Protein AF-A0A386UIC6-F1 (afdb_monomer)

Sequence (92 aa):
MKRPRENCHWCGRRLEAPSARSSLAKTQDHVIPKSSGGTSVVPCCRACNHIKADLLPADWDRWRAQHHEWWRIYPRHTAKTYFRPVQPGAAS

Foldseek 3Di:
DPDQPQAAPQLRDGADDCPDQFQRRWDWAFQADVVRVTDDIDIHGNQLRLQCPRPHNVRSVVVCVVCVPSVVVRDGDDDPPRPPPPDVDPDD

Organism: NCBI:txid147645

Structure (mmCIF, N/CA/C/O backbone):
data_AF-A0A386UIC6-F1
#
_entry.id   AF-A0A386UIC6-F1
#
loop_
_atom_site.group_PDB
_atom_site.id
_atom_site.type_symbol
_atom_site.label_atom_id
_atom_site.label_alt_id
_atom_site.label_comp_id
_atom_site.label_asym_id
_atom_site.label_entity_id
_atom_site.label_seq_id
_atom_site.pdbx_PDB_ins_code
_atom_site.Cartn_x
_atom_site.Cartn_y
_atom_site.Cartn_z
_atom_site.occupancy
_atom_site.B_iso_or_equiv
_atom_site.auth_seq_id
_atom_site.auth_comp_id
_atom_site.auth_asym_id
_atom_site.auth_atom_id
_atom_site.pdbx_PDB_model_num
ATOM 1 N N . MET A 1 1 ? 6.260 -23.122 7.734 1.00 44.81 1 MET A N 1
ATOM 2 C CA . MET A 1 1 ? 6.815 -21.903 7.099 1.00 44.81 1 MET A CA 1
ATOM 3 C C . MET A 1 1 ? 5.735 -21.258 6.216 1.00 44.81 1 MET A C 1
ATOM 5 O O . MET A 1 1 ? 5.363 -21.861 5.216 1.00 44.81 1 MET A O 1
ATOM 9 N N . LYS A 1 2 ? 5.150 -20.100 6.572 1.00 45.41 2 LYS A N 1
ATOM 10 C CA . LYS A 1 2 ? 4.198 -19.398 5.676 1.00 45.41 2 LYS A CA 1
ATOM 11 C C . LYS A 1 2 ? 4.999 -18.763 4.536 1.00 45.41 2 LYS A C 1
ATOM 13 O O . LYS A 1 2 ? 5.865 -17.935 4.806 1.00 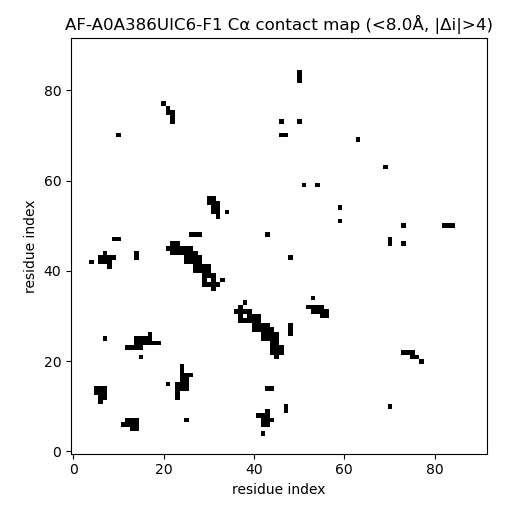45.41 2 LYS A O 1
ATOM 18 N N . ARG A 1 3 ? 4.736 -19.154 3.282 1.00 54.41 3 ARG A N 1
ATOM 19 C CA . ARG A 1 3 ? 5.350 -18.506 2.112 1.00 54.41 3 ARG A CA 1
ATOM 20 C C . ARG A 1 3 ? 5.051 -17.000 2.167 1.00 54.41 3 ARG A C 1
ATOM 22 O O . ARG A 1 3 ? 3.896 -16.634 2.411 1.00 54.41 3 ARG A O 1
ATOM 29 N N . PRO A 1 4 ? 6.050 -16.121 1.988 1.00 59.12 4 PRO A N 1
ATOM 30 C CA . PRO A 1 4 ? 5.799 -14.690 1.945 1.00 59.12 4 PRO A CA 1
ATOM 31 C C . PRO A 1 4 ? 4.847 -14.406 0.786 1.00 59.12 4 PRO A C 1
ATOM 33 O O . PRO A 1 4 ? 5.085 -14.874 -0.322 1.00 59.12 4 PRO A O 1
ATOM 36 N N . ARG A 1 5 ? 3.766 -13.651 1.032 1.00 68.81 5 ARG A N 1
ATOM 37 C CA . ARG A 1 5 ? 2.853 -13.279 -0.057 1.00 68.81 5 ARG A CA 1
ATOM 38 C C . ARG A 1 5 ? 3.660 -12.544 -1.126 1.00 68.81 5 ARG A C 1
ATOM 40 O O . ARG A 1 5 ? 4.326 -11.548 -0.824 1.00 68.81 5 ARG A O 1
ATOM 47 N N . GLU A 1 6 ? 3.625 -13.090 -2.335 1.00 86.50 6 GLU A N 1
ATOM 48 C CA . GLU A 1 6 ? 4.336 -12.568 -3.502 1.00 86.50 6 GLU A CA 1
ATOM 49 C C . GLU A 1 6 ? 3.536 -11.469 -4.202 1.00 86.50 6 GLU A C 1
ATOM 51 O O . GLU A 1 6 ? 4.074 -10.787 -5.062 1.00 86.50 6 GLU A O 1
ATOM 56 N N . ASN A 1 7 ? 2.273 -11.261 -3.826 1.00 93.06 7 ASN A N 1
ATOM 57 C CA . ASN A 1 7 ? 1.369 -10.299 -4.445 1.00 93.06 7 ASN A CA 1
ATOM 58 C C . ASN A 1 7 ? 0.975 -9.197 -3.457 1.00 93.06 7 ASN A C 1
ATOM 60 O O . ASN A 1 7 ? 0.801 -9.441 -2.260 1.00 93.06 7 ASN A O 1
ATOM 64 N N . CYS A 1 8 ? 0.815 -7.980 -3.974 1.00 93.06 8 CYS A N 1
ATOM 65 C CA . CYS A 1 8 ? 0.301 -6.841 -3.228 1.00 93.06 8 CYS A CA 1
ATOM 66 C C . CYS A 1 8 ? -1.147 -7.094 -2.796 1.00 93.06 8 CYS A C 1
ATOM 68 O O . CYS A 1 8 ? -1.980 -7.433 -3.634 1.00 93.06 8 CYS A O 1
ATOM 70 N N . HIS A 1 9 ? -1.465 -6.852 -1.522 1.00 93.50 9 HIS A N 1
ATOM 71 C CA . HIS A 1 9 ? -2.832 -6.976 -1.009 1.00 93.50 9 HIS A CA 1
ATOM 72 C C . HIS A 1 9 ? -3.841 -6.059 -1.727 1.00 93.50 9 HIS A C 1
ATOM 74 O O . HIS A 1 9 ? -4.994 -6.435 -1.897 1.00 93.50 9 HIS A O 1
ATOM 80 N N . TRP A 1 10 ? -3.405 -4.879 -2.182 1.00 91.69 10 TRP A N 1
ATOM 81 C CA . TRP A 1 10 ? -4.294 -3.854 -2.733 1.00 91.69 10 TRP A CA 1
ATOM 82 C C . TRP A 1 10 ? -4.520 -3.949 -4.241 1.00 91.69 10 TRP A C 1
ATOM 84 O O . TRP A 1 10 ? -5.661 -3.869 -4.687 1.00 91.69 10 TRP A O 1
ATOM 94 N N . CYS A 1 11 ? -3.450 -4.095 -5.028 1.00 90.31 11 CYS A N 1
ATOM 95 C CA . CYS A 1 11 ? -3.532 -4.135 -6.493 1.00 90.31 11 CYS A CA 1
ATOM 96 C C . CYS A 1 11 ? -3.314 -5.531 -7.091 1.00 90.31 11 CYS A C 1
ATOM 98 O O . CYS A 1 11 ? -3.346 -5.679 -8.307 1.00 90.31 11 CYS A O 1
ATOM 100 N N . GLY A 1 12 ? -3.000 -6.546 -6.278 1.00 91.00 12 GLY A N 1
ATOM 101 C CA . GLY A 1 12 ? -2.774 -7.920 -6.739 1.00 91.00 12 GLY A CA 1
ATOM 102 C C . GLY A 1 12 ? -1.483 -8.150 -7.541 1.00 91.00 12 GLY A C 1
ATOM 103 O O . GLY A 1 12 ? -1.125 -9.299 -7.797 1.00 91.00 12 GLY A O 1
ATOM 104 N N . ARG A 1 13 ? -0.740 -7.099 -7.914 1.00 90.50 13 ARG A N 1
ATOM 105 C CA . ARG A 1 13 ? 0.506 -7.213 -8.695 1.00 90.50 13 ARG A CA 1
ATOM 106 C C . ARG A 1 13 ? 1.611 -7.917 -7.905 1.00 90.50 13 ARG A C 1
ATOM 108 O O . ARG A 1 13 ? 1.683 -7.788 -6.681 1.00 90.50 13 ARG A O 1
ATOM 115 N N . ARG A 1 14 ? 2.492 -8.624 -8.621 1.00 92.62 14 ARG A N 1
ATOM 116 C CA . ARG A 1 14 ? 3.670 -9.285 -8.042 1.00 92.62 14 ARG A CA 1
ATOM 117 C C . ARG A 1 14 ? 4.610 -8.242 -7.430 1.00 92.62 14 ARG A C 1
ATOM 119 O O . ARG A 1 14 ? 4.924 -7.235 -8.061 1.00 92.62 14 ARG A O 1
ATOM 126 N N . LEU A 1 15 ? 5.007 -8.481 -6.189 1.00 92.56 15 LEU A N 1
ATOM 127 C CA . LEU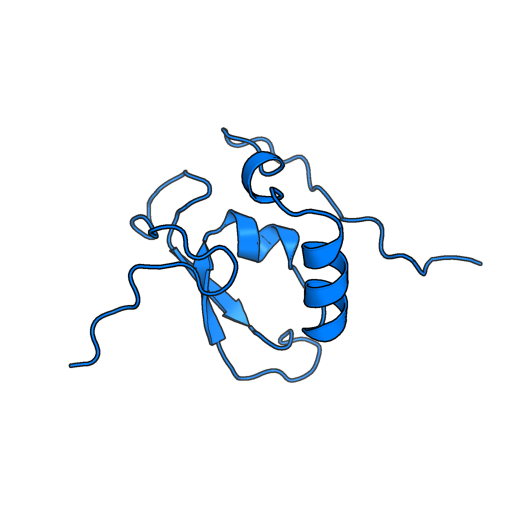 A 1 15 ? 5.920 -7.657 -5.418 1.00 92.56 15 LEU A CA 1
ATOM 128 C C . LEU A 1 15 ? 7.359 -7.969 -5.815 1.00 92.56 15 LEU A C 1
ATOM 130 O O . LEU A 1 15 ? 7.737 -9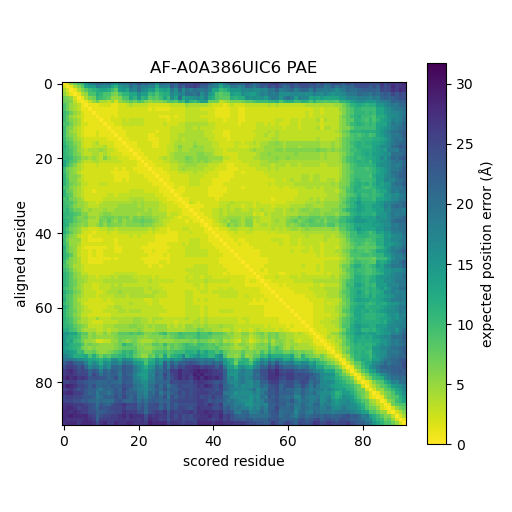.129 -5.981 1.00 92.56 15 LEU A O 1
ATOM 134 N N . GLU A 1 16 ? 8.162 -6.921 -5.916 1.00 91.31 16 GLU A N 1
ATOM 135 C CA . GLU A 1 16 ? 9.604 -7.026 -6.103 1.00 91.31 16 GLU A CA 1
ATOM 136 C C . GLU A 1 16 ? 10.328 -7.069 -4.754 1.00 91.31 16 GLU A C 1
ATOM 138 O O . GLU A 1 16 ? 9.732 -6.873 -3.686 1.00 91.31 16 GLU A O 1
ATOM 143 N N . ALA A 1 17 ? 11.640 -7.305 -4.801 1.00 89.94 17 ALA A N 1
ATOM 144 C CA . ALA A 1 17 ? 12.488 -7.247 -3.621 1.00 89.94 17 ALA A CA 1
ATOM 145 C C . ALA A 1 17 ? 12.280 -5.916 -2.859 1.00 89.94 17 ALA A C 1
ATOM 147 O O . ALA A 1 17 ? 12.142 -4.866 -3.491 1.00 89.94 17 ALA A O 1
ATOM 148 N N . PRO A 1 18 ? 12.290 -5.915 -1.513 1.00 89.19 18 PRO A N 1
ATOM 149 C CA . PRO A 1 18 ? 12.169 -4.682 -0.726 1.00 89.19 18 PRO A CA 1
ATOM 150 C C . PRO A 1 18 ? 13.225 -3.618 -1.079 1.00 89.19 18 PRO A C 1
ATOM 152 O O . PRO A 1 18 ? 12.957 -2.419 -0.995 1.00 89.19 18 PRO A O 1
ATOM 155 N N . SER A 1 19 ? 14.412 -4.055 -1.518 1.00 86.69 19 SER A N 1
ATOM 156 C CA . SER A 1 19 ? 15.519 -3.205 -1.972 1.00 86.69 19 SER A CA 1
ATOM 157 C C . SER A 1 19 ? 15.308 -2.584 -3.357 1.00 86.69 19 SER A C 1
ATOM 159 O O . SER A 1 19 ? 16.063 -1.691 -3.744 1.00 86.69 19 SER A O 1
ATOM 161 N N . ALA A 1 20 ? 14.294 -3.015 -4.115 1.00 86.50 20 ALA A N 1
ATOM 162 C CA . ALA A 1 20 ? 14.006 -2.453 -5.425 1.00 86.50 20 ALA A CA 1
ATOM 163 C C . ALA A 1 20 ? 13.619 -0.969 -5.312 1.00 86.50 20 ALA A C 1
ATOM 165 O O . ALA A 1 20 ? 12.925 -0.535 -4.385 1.00 86.50 20 ALA A O 1
ATOM 166 N N . ARG A 1 21 ? 14.037 -0.168 -6.297 1.00 83.44 21 ARG A N 1
ATOM 167 C CA . ARG A 1 21 ? 13.666 1.256 -6.409 1.00 83.44 21 ARG A CA 1
ATOM 168 C C . ARG A 1 21 ? 12.319 1.478 -7.103 1.00 83.44 21 ARG A C 1
ATOM 170 O O . ARG A 1 21 ? 11.863 2.614 -7.191 1.00 83.44 21 ARG A O 1
ATOM 177 N N . SER A 1 22 ? 11.691 0.414 -7.596 1.00 84.94 22 SER A N 1
ATOM 178 C CA . SER A 1 22 ? 10.439 0.490 -8.342 1.00 84.94 22 SER A CA 1
ATOM 179 C C . SER A 1 22 ? 9.236 0.804 -7.442 1.00 84.94 22 SER A C 1
ATOM 181 O O . SER A 1 22 ? 9.294 0.766 -6.206 1.00 84.94 22 SER A O 1
ATOM 183 N N . SER A 1 23 ? 8.103 1.061 -8.091 1.00 86.75 23 SER A N 1
ATOM 184 C CA . SER A 1 23 ? 6.782 1.147 -7.469 1.00 86.75 23 SER A CA 1
ATOM 185 C C . SER A 1 23 ? 6.280 -0.186 -6.899 1.00 86.75 23 SER A C 1
ATOM 187 O O . SER A 1 23 ? 5.387 -0.180 -6.051 1.00 86.75 23 SER A O 1
ATOM 189 N N . LEU A 1 24 ? 6.855 -1.313 -7.340 1.00 90.00 24 LEU A N 1
ATOM 190 C CA . LEU A 1 24 ? 6.499 -2.679 -6.946 1.00 90.00 24 LEU A CA 1
ATOM 191 C C . LEU A 1 24 ? 7.307 -3.215 -5.761 1.00 90.00 24 LEU A C 1
ATOM 193 O O . LEU A 1 24 ? 7.007 -4.309 -5.281 1.00 90.00 24 LEU A O 1
ATOM 197 N N . ALA A 1 25 ? 8.295 -2.461 -5.273 1.00 91.19 25 ALA A N 1
ATOM 198 C CA . ALA A 1 25 ? 9.080 -2.842 -4.107 1.00 91.19 25 ALA A CA 1
ATOM 199 C C . ALA A 1 25 ? 8.169 -3.188 -2.923 1.00 91.19 25 ALA A C 1
ATOM 201 O O . ALA A 1 25 ? 7.259 -2.424 -2.580 1.00 91.19 25 ALA A O 1
ATOM 202 N N . LYS A 1 26 ? 8.410 -4.353 -2.318 1.00 93.38 26 LYS A N 1
ATOM 203 C CA . LYS A 1 26 ? 7.623 -4.863 -1.198 1.00 93.38 26 LYS A CA 1
ATOM 204 C C . LYS A 1 26 ? 7.757 -3.979 0.044 1.00 93.38 26 LYS A C 1
ATOM 206 O O . LYS A 1 26 ? 8.858 -3.742 0.530 1.00 93.38 26 LYS A O 1
ATOM 211 N N . THR A 1 27 ? 6.616 -3.582 0.593 1.00 93.31 27 THR A N 1
ATOM 212 C CA . THR A 1 27 ? 6.452 -2.852 1.855 1.00 93.31 27 THR A CA 1
ATOM 213 C C . THR A 1 27 ? 5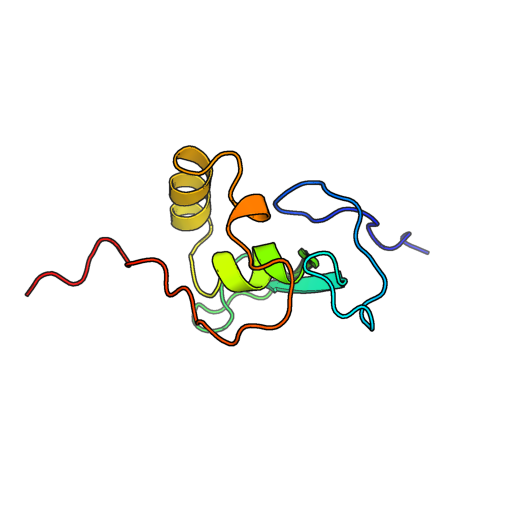.376 -3.521 2.721 1.00 93.31 27 THR A C 1
ATOM 215 O O . THR A 1 27 ? 4.764 -4.517 2.318 1.00 93.31 27 THR A O 1
ATOM 218 N N . GLN A 1 28 ? 5.149 -2.994 3.925 1.00 93.50 28 GLN A N 1
ATOM 219 C CA . GLN A 1 28 ? 4.056 -3.399 4.811 1.00 93.50 28 GLN A CA 1
ATOM 220 C C . GLN A 1 28 ? 3.175 -2.182 5.085 1.00 93.50 28 GLN A C 1
ATOM 222 O O . GLN A 1 28 ? 3.679 -1.157 5.535 1.00 93.50 28 GLN A O 1
ATOM 227 N N . ASP A 1 29 ? 1.887 -2.302 4.784 1.00 93.12 29 ASP A N 1
ATOM 228 C CA . ASP A 1 29 ? 0.884 -1.262 5.024 1.00 93.12 29 ASP A CA 1
ATOM 229 C C . ASP A 1 29 ? -0.004 -1.663 6.198 1.00 93.12 29 ASP A C 1
ATOM 231 O O . ASP A 1 29 ? -0.314 -2.848 6.355 1.00 93.12 29 ASP A O 1
ATOM 235 N N . HIS A 1 30 ? -0.418 -0.687 7.002 1.00 94.44 30 HIS A N 1
ATOM 236 C CA . HIS A 1 30 ? -1.405 -0.928 8.044 1.00 94.44 30 HIS A CA 1
ATOM 237 C C . HIS A 1 30 ? -2.801 -0.769 7.438 1.00 94.44 30 HIS A C 1
ATOM 239 O O . HIS A 1 30 ? -3.153 0.293 6.923 1.00 94.44 30 HIS A O 1
ATOM 245 N N . VAL A 1 31 ? -3.619 -1.824 7.525 1.00 93.00 31 VAL A N 1
ATOM 246 C CA . VAL A 1 31 ? -4.991 -1.809 6.983 1.00 93.00 31 VAL A CA 1
ATOM 247 C C . VAL A 1 31 ? -5.767 -0.629 7.571 1.00 93.00 31 VAL A C 1
ATOM 249 O O . VAL A 1 31 ? -6.343 0.173 6.836 1.00 93.00 31 VAL A O 1
ATOM 252 N N . ILE A 1 32 ? -5.685 -0.490 8.892 1.00 92.75 32 ILE A N 1
ATOM 253 C CA . ILE A 1 32 ? -6.097 0.696 9.639 1.00 92.75 32 ILE A CA 1
ATOM 254 C C . ILE A 1 32 ? -4.817 1.468 9.985 1.00 92.75 32 ILE A C 1
ATOM 256 O O . ILE A 1 32 ? -3.905 0.844 10.524 1.00 92.75 32 ILE A O 1
ATOM 260 N N . PRO A 1 33 ? -4.714 2.778 9.713 1.00 88.12 33 PRO A N 1
ATOM 261 C CA . PRO A 1 33 ? -3.531 3.570 10.040 1.00 88.12 33 PRO A CA 1
ATOM 262 C C . PRO A 1 33 ? -3.126 3.434 11.510 1.00 88.12 33 PRO A C 1
ATOM 264 O O . PRO A 1 33 ? -3.970 3.332 12.404 1.00 88.12 33 PRO A O 1
ATOM 267 N N . LYS A 1 34 ? -1.818 3.483 11.781 1.00 89.06 34 LYS A N 1
ATOM 268 C CA . LYS A 1 34 ? -1.293 3.409 13.153 1.00 89.06 34 LYS A CA 1
ATOM 269 C C . LYS A 1 34 ? -1.802 4.567 14.021 1.00 89.06 34 LYS A C 1
ATOM 271 O O . LYS A 1 34 ? -2.073 4.367 15.201 1.00 89.06 34 LYS A O 1
ATOM 276 N N . SER A 1 35 ? -1.973 5.750 13.429 1.00 86.94 35 SER A N 1
ATOM 277 C CA . SER A 1 35 ? -2.577 6.931 14.066 1.00 86.94 35 SER A CA 1
ATOM 278 C C . SER A 1 35 ? -4.018 6.692 14.534 1.00 86.94 35 SER A C 1
ATOM 280 O O . SER A 1 35 ? -4.452 7.315 15.495 1.00 86.94 35 SER A O 1
ATOM 282 N N . SER A 1 36 ? -4.732 5.752 13.911 1.00 87.69 36 SER A N 1
ATOM 283 C CA . SER A 1 36 ? -6.086 5.324 14.285 1.00 87.69 36 SER A CA 1
ATOM 284 C C . SER A 1 36 ? -6.103 4.045 15.138 1.00 87.69 36 SER A C 1
ATOM 286 O O . SER A 1 36 ? -7.151 3.422 15.283 1.00 87.69 36 SER A O 1
ATOM 288 N N . GLY A 1 37 ? -4.956 3.613 15.681 1.00 90.19 37 GLY A N 1
ATOM 289 C CA . GLY A 1 37 ? -4.854 2.428 16.545 1.00 90.19 37 GLY A CA 1
ATOM 290 C C . GLY A 1 37 ? -4.791 1.085 15.807 1.00 90.19 37 GLY A C 1
ATOM 291 O O . GLY A 1 37 ? -4.969 0.034 16.420 1.00 90.19 37 GLY A O 1
ATOM 292 N N . GLY A 1 38 ? -4.541 1.083 14.495 1.00 89.31 38 GLY A N 1
ATOM 293 C CA . GLY A 1 38 ? -4.472 -0.149 13.715 1.00 89.31 38 GLY A CA 1
ATOM 294 C C . GLY A 1 38 ? -3.235 -1.005 14.005 1.00 89.31 38 GLY A C 1
ATOM 295 O O . GLY A 1 38 ? -2.108 -0.513 14.030 1.00 89.31 38 GLY A O 1
ATOM 296 N N . THR A 1 39 ? -3.440 -2.316 14.162 1.00 92.31 39 THR A N 1
ATOM 297 C CA . THR A 1 39 ? -2.376 -3.309 14.432 1.00 92.31 39 THR A CA 1
ATOM 298 C C . THR A 1 39 ? -2.160 -4.301 13.287 1.00 92.31 39 THR A C 1
ATOM 300 O O . THR A 1 39 ? -1.134 -4.976 13.222 1.00 92.31 39 THR A O 1
ATOM 303 N N . SER A 1 40 ? -3.121 -4.403 12.367 1.00 92.50 40 SER A N 1
ATOM 304 C CA . SER A 1 40 ? -3.085 -5.364 11.264 1.00 92.50 40 SER A CA 1
ATOM 305 C C . SER A 1 40 ? -2.284 -4.826 10.084 1.00 92.50 40 SER A C 1
ATOM 307 O O . SER A 1 40 ? -2.665 -3.823 9.478 1.00 92.50 40 SER A O 1
ATOM 309 N N . VAL A 1 41 ? -1.208 -5.531 9.726 1.00 93.44 41 VAL A N 1
ATOM 310 C CA . VAL A 1 41 ? -0.341 -5.185 8.593 1.00 93.44 41 VAL A CA 1
ATOM 311 C C . VAL A 1 41 ? -0.445 -6.193 7.454 1.00 93.44 41 VAL A C 1
ATOM 313 O O . VAL A 1 41 ? -0.502 -7.407 7.668 1.00 93.44 41 VAL A O 1
ATOM 316 N N . VAL A 1 42 ? -0.418 -5.692 6.221 1.00 93.88 42 VAL A N 1
ATOM 317 C CA . VAL A 1 42 ? -0.482 -6.495 4.996 1.00 93.88 42 VAL A CA 1
ATOM 318 C C . VAL A 1 42 ? 0.695 -6.185 4.070 1.00 93.88 42 VAL A C 1
ATOM 320 O O . VAL A 1 42 ? 1.146 -5.041 3.991 1.00 93.88 42 VAL A O 1
ATOM 323 N N . PRO A 1 43 ? 1.224 -7.186 3.342 1.00 94.94 43 PRO A N 1
ATOM 324 C CA . PRO A 1 43 ? 2.250 -6.943 2.341 1.00 94.94 43 PRO A CA 1
ATOM 325 C C . PRO A 1 43 ? 1.647 -6.196 1.149 1.00 94.94 43 PRO A C 1
ATOM 327 O O . PRO A 1 43 ? 0.649 -6.618 0.557 1.00 94.94 43 PRO A O 1
ATOM 330 N N . CYS A 1 44 ? 2.276 -5.095 0.767 1.00 94.81 44 CYS A N 1
ATOM 331 C CA . CYS A 1 44 ? 1.838 -4.266 -0.346 1.00 94.81 44 CYS A CA 1
ATOM 332 C C . CYS A 1 44 ? 3.037 -3.738 -1.139 1.00 94.81 44 CYS A C 1
ATOM 334 O O . CYS A 1 44 ? 4.186 -3.947 -0.755 1.00 94.81 44 CYS A O 1
ATOM 336 N N . CYS A 1 45 ? 2.780 -3.106 -2.282 1.00 93.00 45 CYS A N 1
ATOM 337 C CA . CYS A 1 45 ? 3.825 -2.417 -3.021 1.00 93.00 45 CYS A CA 1
ATOM 338 C C . CYS A 1 45 ? 3.953 -0.970 -2.538 1.00 93.00 45 CYS A C 1
ATOM 340 O O . CYS A 1 45 ? 2.964 -0.369 -2.106 1.00 93.00 45 CYS A O 1
ATOM 342 N N . ARG A 1 46 ? 5.148 -0.392 -2.698 1.00 90.00 46 ARG A N 1
ATOM 343 C CA . ARG A 1 46 ? 5.439 1.003 -2.343 1.00 90.00 46 ARG A CA 1
ATOM 344 C C . ARG A 1 46 ? 4.418 1.989 -2.917 1.00 90.00 46 ARG A C 1
ATOM 346 O O . ARG A 1 46 ? 4.008 2.902 -2.210 1.00 90.00 46 ARG A O 1
ATOM 353 N N . ALA A 1 47 ? 3.965 1.779 -4.154 1.00 90.38 47 ALA A N 1
ATOM 354 C CA . ALA A 1 47 ? 2.956 2.641 -4.765 1.00 90.38 47 ALA A CA 1
ATOM 355 C C . ALA A 1 47 ? 1.613 2.626 -4.033 1.00 90.38 47 ALA A C 1
ATOM 357 O O . ALA A 1 47 ? 1.086 3.685 -3.713 1.00 90.38 47 ALA A O 1
ATOM 358 N N . CYS A 1 48 ? 1.062 1.442 -3.746 1.00 91.75 48 CYS A N 1
ATOM 359 C CA . CYS A 1 48 ? -0.218 1.360 -3.041 1.00 91.75 48 CYS A CA 1
ATOM 360 C C . CYS A 1 48 ? -0.095 1.885 -1.611 1.00 91.75 48 CYS A C 1
ATOM 362 O O . CYS A 1 48 ? -0.995 2.578 -1.159 1.00 91.75 48 CYS A O 1
ATOM 364 N N . ASN A 1 49 ? 1.027 1.610 -0.937 1.00 92.56 49 ASN A N 1
ATOM 365 C CA . ASN A 1 49 ? 1.287 2.127 0.405 1.00 92.56 49 ASN A CA 1
ATOM 366 C C . ASN A 1 49 ? 1.278 3.665 0.434 1.00 92.56 49 ASN A C 1
ATOM 368 O O . ASN A 1 49 ? 0.627 4.271 1.273 1.00 92.56 49 ASN A O 1
ATOM 372 N N . HIS A 1 50 ? 1.959 4.308 -0.520 1.00 89.38 50 HIS A N 1
ATOM 373 C CA . HIS A 1 50 ? 2.003 5.770 -0.609 1.00 89.38 50 HIS A CA 1
ATOM 374 C C . HIS A 1 50 ? 0.669 6.405 -1.007 1.00 89.38 50 HIS A C 1
ATOM 376 O O . HIS A 1 50 ? 0.336 7.462 -0.488 1.00 89.38 50 HIS A O 1
ATOM 382 N N . ILE A 1 51 ? -0.075 5.796 -1.934 1.00 89.56 51 ILE A N 1
ATOM 383 C CA . ILE A 1 51 ? -1.366 6.337 -2.378 1.00 89.56 51 ILE A CA 1
ATOM 384 C C . ILE A 1 51 ? -2.418 6.182 -1.274 1.00 89.56 51 ILE A C 1
ATOM 386 O O . ILE A 1 51 ? -3.179 7.115 -1.032 1.00 89.56 51 ILE A O 1
ATOM 390 N N . LYS A 1 52 ? -2.454 5.023 -0.599 1.00 90.75 52 LYS A N 1
ATOM 391 C CA . LYS A 1 52 ? -3.365 4.795 0.525 1.00 90.75 52 LYS A CA 1
ATOM 392 C C . LYS A 1 52 ? -3.030 5.725 1.688 1.00 90.75 52 LYS A C 1
ATOM 394 O O . LYS A 1 52 ? -3.948 6.295 2.262 1.00 90.75 52 LYS A O 1
ATOM 399 N N . ALA A 1 53 ? -1.744 5.892 2.009 1.00 88.62 53 ALA A N 1
ATOM 400 C CA . ALA A 1 53 ? -1.286 6.704 3.133 1.00 88.62 53 ALA A CA 1
ATOM 401 C C . ALA A 1 53 ? -2.097 6.385 4.408 1.00 88.62 53 ALA A C 1
ATOM 403 O O . ALA A 1 53 ? -2.212 5.222 4.794 1.00 88.62 53 ALA A O 1
ATOM 404 N N . ASP A 1 54 ? -2.710 7.397 5.015 1.00 89.12 54 ASP A N 1
ATOM 405 C CA . ASP A 1 54 ? -3.532 7.265 6.218 1.00 89.12 54 ASP A CA 1
ATOM 406 C C . ASP A 1 54 ? -5.035 7.101 5.921 1.00 89.12 54 ASP A C 1
ATOM 408 O O . ASP A 1 54 ? -5.865 7.294 6.806 1.00 89.12 54 ASP A O 1
ATOM 412 N N . LEU A 1 55 ? -5.425 6.750 4.689 1.00 90.19 55 LEU A N 1
ATOM 413 C CA . LEU A 1 55 ? -6.831 6.490 4.371 1.00 90.19 55 LEU A CA 1
ATOM 414 C C . LEU A 1 55 ? -7.341 5.279 5.155 1.00 90.19 55 LEU A C 1
ATOM 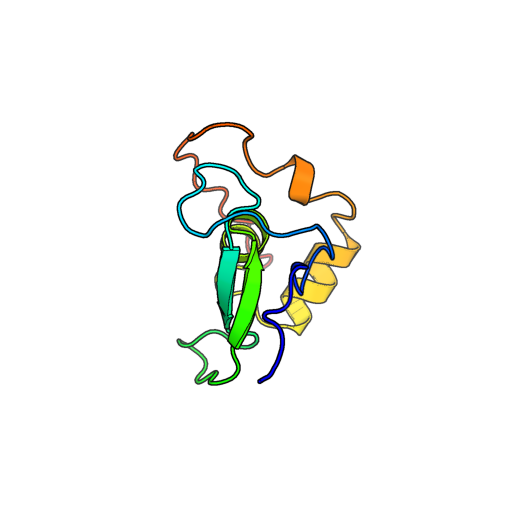416 O O . LEU A 1 55 ? -6.700 4.218 5.194 1.00 90.19 55 LEU A O 1
ATOM 420 N N . LEU A 1 56 ? -8.534 5.419 5.732 1.00 92.56 56 LEU A N 1
ATOM 421 C CA . LEU A 1 56 ? -9.252 4.303 6.334 1.00 92.56 56 LEU A CA 1
ATOM 422 C C . LEU A 1 56 ? -9.685 3.300 5.253 1.00 92.56 56 LEU A C 1
ATOM 424 O O . LEU A 1 56 ? -9.800 3.667 4.081 1.00 92.56 56 LEU A O 1
ATOM 428 N N . PRO A 1 57 ? -9.966 2.034 5.617 1.00 91.38 57 PRO A N 1
ATOM 429 C CA . PRO A 1 57 ? -10.400 1.020 4.656 1.00 91.38 57 PRO A CA 1
ATOM 430 C C . PRO A 1 57 ? -11.583 1.463 3.783 1.00 91.38 57 PRO A C 1
ATOM 432 O O . PRO A 1 57 ? -11.543 1.289 2.569 1.00 91.38 57 PRO A O 1
ATOM 435 N N . ALA A 1 58 ? -12.589 2.112 4.378 1.00 91.38 58 ALA A N 1
ATOM 436 C CA . ALA A 1 58 ? -13.764 2.587 3.650 1.00 91.38 58 ALA A CA 1
ATOM 437 C C . ALA A 1 58 ? -13.425 3.688 2.629 1.00 91.38 58 ALA A C 1
ATOM 439 O O . ALA A 1 58 ? -13.923 3.663 1.504 1.00 91.38 58 ALA A O 1
ATOM 440 N N . ASP A 1 59 ? -12.562 4.638 2.993 1.00 92.12 59 ASP A N 1
ATOM 441 C CA . ASP A 1 59 ? -12.143 5.716 2.089 1.00 92.12 59 ASP A CA 1
ATOM 442 C C . ASP A 1 59 ? -11.250 5.182 0.976 1.00 92.12 59 ASP A C 1
ATOM 444 O O . ASP A 1 59 ? -11.381 5.577 -0.182 1.00 92.12 59 ASP A O 1
ATOM 448 N N . TRP A 1 60 ? -10.393 4.218 1.309 1.00 92.06 60 TRP A N 1
ATOM 449 C CA . TRP A 1 60 ? -9.590 3.505 0.332 1.00 92.06 60 TRP A CA 1
ATOM 450 C C . TRP A 1 60 ? -10.465 2.775 -0.690 1.00 92.06 60 TRP A C 1
ATOM 452 O O . TRP A 1 60 ? -10.224 2.893 -1.889 1.00 92.06 60 TRP A O 1
ATOM 462 N N . ASP A 1 61 ? -11.515 2.080 -0.255 1.00 91.06 61 ASP A N 1
ATOM 463 C CA . ASP A 1 61 ? -12.454 1.405 -1.156 1.00 91.06 61 ASP A CA 1
ATOM 464 C C . ASP A 1 61 ? -13.167 2.386 -2.094 1.00 91.06 61 ASP A C 1
ATOM 466 O O . ASP A 1 61 ? -13.212 2.156 -3.306 1.00 91.06 61 ASP A O 1
ATOM 470 N N . ARG A 1 62 ? -13.644 3.526 -1.574 1.00 91.69 62 ARG A N 1
ATOM 471 C CA . ARG A 1 62 ? -14.243 4.590 -2.402 1.00 91.69 62 ARG A CA 1
ATOM 472 C C . ARG A 1 62 ? -13.248 5.178 -3.394 1.00 91.69 62 ARG A C 1
ATOM 474 O O . ARG A 1 62 ? -13.611 5.467 -4.534 1.00 91.69 62 ARG A O 1
ATOM 481 N N . TRP A 1 63 ? -12.004 5.375 -2.968 1.00 89.44 63 TRP A N 1
ATOM 482 C CA . TRP A 1 63 ? -10.958 5.921 -3.819 1.00 89.44 63 TRP A CA 1
ATOM 483 C C . TRP A 1 63 ? -10.605 4.948 -4.948 1.00 89.44 63 TRP A C 1
ATOM 485 O O . TRP A 1 63 ? -10.553 5.346 -6.112 1.00 89.44 63 TRP A O 1
ATOM 495 N N . ARG A 1 64 ? -10.458 3.655 -4.628 1.00 89.06 64 ARG A N 1
ATOM 496 C CA . ARG A 1 64 ? -10.210 2.580 -5.600 1.00 89.06 64 ARG A CA 1
ATOM 497 C C . ARG A 1 64 ? -11.333 2.439 -6.620 1.00 89.06 64 ARG A C 1
ATOM 499 O O . ARG A 1 64 ? -11.040 2.242 -7.797 1.00 89.06 64 ARG A O 1
ATOM 506 N N . ALA A 1 65 ? -12.587 2.572 -6.190 1.00 88.31 65 ALA A N 1
ATOM 507 C CA . ALA A 1 65 ? -13.744 2.522 -7.082 1.00 88.31 65 ALA A CA 1
ATOM 508 C C . ALA A 1 65 ? -13.706 3.625 -8.157 1.00 88.31 65 ALA A C 1
ATOM 510 O O . ALA A 1 65 ? -14.142 3.403 -9.282 1.00 88.31 65 ALA A O 1
ATOM 511 N N . GLN A 1 66 ? -13.13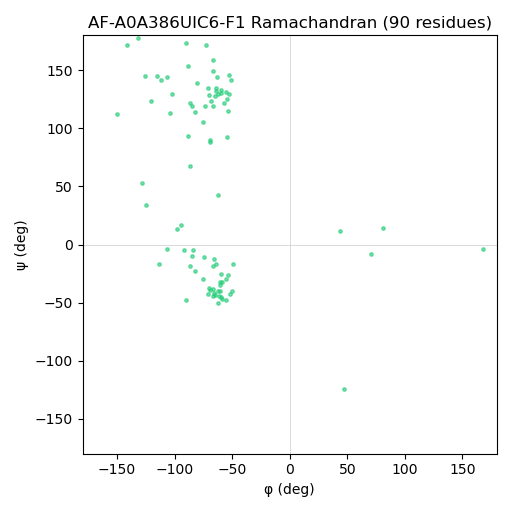5 4.787 -7.831 1.00 87.50 66 GLN A N 1
ATOM 512 C CA . GLN A 1 66 ? -12.994 5.915 -8.757 1.00 87.50 66 GLN A CA 1
ATOM 513 C C . GLN A 1 66 ? -11.721 5.847 -9.618 1.00 87.50 66 GLN A C 1
ATOM 515 O O . GLN A 1 66 ? -11.653 6.501 -10.654 1.00 87.50 66 GLN A O 1
ATOM 520 N N . HIS A 1 67 ? -10.714 5.059 -9.222 1.00 85.75 67 HIS A N 1
ATOM 521 C CA . HIS A 1 67 ? -9.374 5.090 -9.824 1.00 85.75 67 HIS A CA 1
ATOM 522 C C . HIS A 1 67 ? -8.873 3.707 -10.255 1.00 85.75 67 HIS A C 1
ATOM 524 O O . HIS A 1 67 ? -7.765 3.322 -9.907 1.00 85.75 67 HIS A O 1
ATOM 530 N N . HIS A 1 68 ? -9.633 2.958 -11.051 1.00 79.38 68 HIS A N 1
ATOM 531 C CA . HIS A 1 68 ? -9.355 1.558 -11.423 1.00 79.38 68 HIS A CA 1
ATOM 532 C C . HIS A 1 68 ? -7.936 1.219 -11.935 1.00 79.38 68 HIS A C 1
ATOM 534 O O . HIS A 1 68 ? -7.573 0.050 -11.922 1.00 79.38 68 HIS A O 1
ATOM 540 N N . GLU A 1 69 ? -7.117 2.191 -12.351 1.00 79.62 69 GLU A N 1
ATOM 541 C CA . GLU A 1 69 ? -5.725 1.995 -12.780 1.00 79.62 69 GLU A CA 1
ATOM 542 C C . GLU A 1 69 ? -4.724 2.870 -12.006 1.00 79.62 69 GLU A C 1
ATOM 544 O O . GLU A 1 69 ? -3.700 3.304 -12.541 1.00 79.62 69 GLU A O 1
ATOM 549 N N . TRP A 1 70 ? -4.979 3.127 -10.720 1.00 79.88 70 TRP A N 1
ATOM 550 C CA . TRP A 1 70 ? -4.157 4.029 -9.905 1.00 79.88 70 TRP A CA 1
ATOM 551 C C . TRP A 1 70 ? -2.660 3.712 -9.880 1.00 79.88 70 TRP A C 1
ATOM 553 O O . TRP A 1 70 ? -1.822 4.592 -9.688 1.00 79.88 70 TRP A O 1
ATOM 563 N N . TRP A 1 71 ? -2.281 2.455 -10.099 1.00 71.94 71 TRP A N 1
ATOM 564 C CA . TRP A 1 71 ? -0.879 2.051 -10.189 1.00 71.94 71 TRP A CA 1
ATOM 565 C C . TRP A 1 71 ? -0.141 2.644 -11.400 1.00 71.94 71 TRP A C 1
ATOM 567 O O . TRP A 1 71 ? 1.085 2.544 -11.448 1.00 71.94 71 TRP A O 1
ATOM 577 N N . ARG A 1 72 ? -0.852 3.230 -12.374 1.00 73.31 72 ARG A N 1
ATOM 578 C CA . ARG A 1 72 ? -0.274 4.020 -13.473 1.00 73.31 72 ARG A CA 1
ATOM 579 C C . ARG A 1 72 ? 0.024 5.465 -13.066 1.00 73.31 72 ARG A C 1
ATOM 581 O O . ARG A 1 72 ? 0.881 6.084 -13.685 1.00 73.31 72 ARG A O 1
ATOM 588 N N . ILE A 1 73 ? -0.658 5.971 -12.035 1.00 70.88 73 ILE A N 1
ATOM 589 C CA . ILE A 1 73 ? -0.510 7.340 -11.515 1.00 70.88 73 ILE A CA 1
ATOM 590 C C . ILE A 1 73 ? 0.791 7.470 -10.714 1.00 70.88 73 ILE A C 1
ATOM 592 O O . ILE A 1 73 ? 1.408 8.531 -10.676 1.00 70.88 73 ILE A O 1
ATOM 596 N N . TYR A 1 74 ? 1.248 6.377 -10.095 1.00 65.94 74 TYR A N 1
ATOM 597 C CA . TYR A 1 74 ? 2.489 6.394 -9.331 1.00 65.94 74 TYR A CA 1
ATOM 598 C C . TYR A 1 74 ? 3.701 6.580 -10.261 1.00 65.94 74 TYR A C 1
ATOM 600 O O . TYR A 1 74 ? 3.888 5.765 -11.175 1.00 65.94 74 TYR A O 1
ATOM 608 N N . PRO A 1 75 ? 4.545 7.608 -10.045 1.00 62.53 75 PRO A N 1
ATOM 609 C CA . PRO A 1 75 ? 5.592 7.961 -10.990 1.00 62.53 75 PRO A CA 1
ATOM 610 C C . PRO A 1 75 ? 6.555 6.792 -11.197 1.00 62.53 75 PRO A C 1
ATOM 612 O O . PRO A 1 75 ? 7.028 6.165 -10.245 1.00 62.53 75 PRO A O 1
ATOM 615 N N . ARG A 1 76 ? 6.857 6.502 -12.468 1.00 53.25 76 ARG A N 1
ATOM 616 C CA . ARG A 1 76 ? 7.753 5.402 -12.856 1.00 53.25 76 ARG A CA 1
ATOM 617 C C . ARG A 1 76 ? 9.193 5.594 -12.372 1.00 53.25 76 ARG A C 1
ATOM 619 O O . ARG A 1 76 ? 9.925 4.617 -12.298 1.00 53.25 76 ARG A O 1
ATOM 626 N N . HIS A 1 77 ? 9.589 6.802 -11.978 1.00 45.03 77 HIS A N 1
ATOM 627 C CA . HIS A 1 77 ? 10.945 7.097 -11.528 1.00 45.03 77 HIS A CA 1
ATOM 628 C C . HIS A 1 77 ? 10.910 8.231 -10.497 1.00 45.03 77 HIS A C 1
ATOM 630 O O . HIS A 1 77 ? 10.557 9.348 -10.848 1.00 45.03 77 HIS A O 1
ATOM 636 N N . THR A 1 78 ? 11.231 7.928 -9.232 1.00 50.53 78 THR A N 1
ATOM 637 C CA . THR A 1 78 ? 11.932 8.792 -8.246 1.00 50.53 78 THR A CA 1
ATOM 638 C C . THR A 1 78 ? 11.568 10.280 -8.072 1.00 50.53 78 THR A C 1
ATOM 640 O O . THR A 1 78 ? 12.298 10.984 -7.378 1.00 50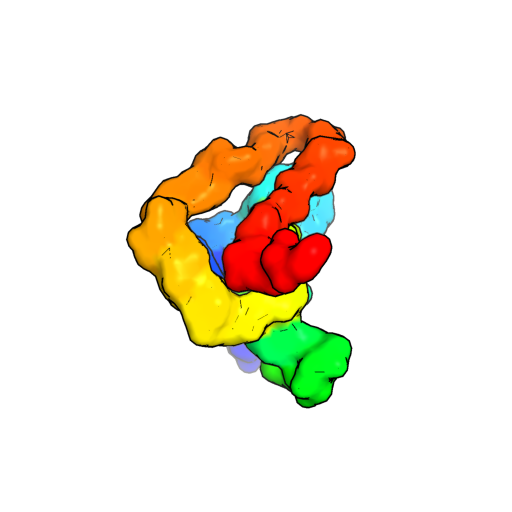.53 78 THR A O 1
ATOM 643 N N . ALA A 1 79 ? 10.472 10.799 -8.613 1.00 41.03 79 ALA A N 1
ATOM 644 C CA . ALA A 1 79 ? 10.088 12.182 -8.386 1.00 41.03 79 ALA A CA 1
ATOM 645 C C . ALA A 1 79 ? 9.357 12.280 -7.043 1.00 41.03 79 ALA A C 1
ATOM 647 O O . ALA A 1 79 ? 8.272 11.730 -6.866 1.00 41.03 79 ALA A O 1
ATOM 648 N N . LYS A 1 80 ? 9.975 12.982 -6.088 1.00 38.41 80 LYS A N 1
ATOM 649 C CA . LYS A 1 80 ? 9.398 13.451 -4.817 1.00 38.41 80 LYS A CA 1
ATOM 650 C C . LYS A 1 80 ? 8.236 14.443 -5.030 1.00 38.41 80 LYS A C 1
ATOM 652 O O . LYS A 1 80 ? 8.147 15.456 -4.346 1.00 38.41 80 LYS A O 1
ATOM 657 N N . THR A 1 81 ? 7.341 14.201 -5.973 1.00 44.72 81 THR A N 1
ATOM 658 C CA . THR A 1 81 ? 6.076 14.922 -6.057 1.00 44.72 81 THR A CA 1
ATOM 659 C C . THR A 1 81 ? 5.090 14.151 -5.201 1.00 44.72 81 THR A C 1
ATOM 661 O O . THR A 1 81 ? 4.510 13.156 -5.625 1.00 44.72 81 THR A O 1
ATOM 664 N N . TYR A 1 82 ? 4.991 14.568 -3.937 1.00 45.47 82 TYR A N 1
ATOM 665 C CA . TYR A 1 82 ? 3.976 14.116 -2.994 1.00 45.47 82 TYR A CA 1
ATOM 666 C C . TYR A 1 82 ? 2.597 14.335 -3.622 1.00 45.47 82 TYR A C 1
ATOM 668 O O . TYR A 1 82 ? 2.024 15.417 -3.522 1.00 45.47 82 TYR A O 1
ATOM 676 N N . PHE A 1 83 ? 2.070 13.314 -4.296 1.00 49.09 83 PHE A N 1
ATOM 677 C CA . PHE A 1 83 ? 0.668 13.269 -4.668 1.00 49.09 83 PHE A CA 1
ATOM 678 C C . PHE A 1 83 ? -0.102 13.088 -3.361 1.00 49.09 83 PHE A C 1
ATOM 680 O O . PHE A 1 83 ? -0.272 11.974 -2.876 1.00 49.09 83 PHE A O 1
ATOM 687 N N . ARG A 1 84 ? -0.465 14.204 -2.725 1.00 47.25 84 ARG A N 1
ATOM 688 C CA . ARG A 1 84 ? -1.446 14.226 -1.643 1.00 47.25 84 ARG A CA 1
ATOM 689 C C . ARG A 1 84 ? -2.793 14.075 -2.348 1.00 47.25 84 ARG A C 1
ATOM 691 O O . ARG A 1 84 ? -3.189 15.033 -3.014 1.00 47.25 84 ARG A O 1
ATOM 698 N N . PRO A 1 85 ? -3.472 12.910 -2.299 1.00 46.53 85 PRO A N 1
ATOM 699 C CA . PRO A 1 85 ? -4.848 12.867 -2.762 1.00 46.53 85 PRO A CA 1
ATOM 700 C C . PRO A 1 85 ? -5.601 13.946 -1.981 1.00 46.53 85 PRO A C 1
ATOM 702 O O . PRO A 1 85 ? -5.500 14.011 -0.753 1.00 46.53 85 PRO A O 1
ATOM 705 N N . VAL A 1 86 ? -6.262 14.856 -2.701 1.00 45.84 86 VAL A N 1
ATOM 706 C CA . VAL A 1 86 ? -7.179 15.820 -2.093 1.00 45.84 86 VAL A CA 1
ATOM 707 C C . VAL A 1 86 ? -8.166 15.001 -1.268 1.00 45.84 86 VAL A C 1
ATOM 709 O O . VAL A 1 86 ? -8.884 14.158 -1.803 1.00 45.84 86 VAL A O 1
ATOM 712 N N . GLN A 1 87 ? -8.123 15.186 0.051 1.00 45.91 87 GLN A N 1
ATOM 713 C CA . GLN A 1 87 ? -9.114 14.628 0.958 1.00 45.91 87 GLN A CA 1
ATOM 714 C C . GLN A 1 87 ? -10.427 15.350 0.632 1.00 45.91 87 GLN A C 1
ATOM 716 O O . GLN A 1 87 ? -10.453 16.583 0.733 1.00 45.91 87 GLN A O 1
ATOM 721 N N . PRO A 1 88 ? -11.496 14.659 0.199 1.00 40.28 88 PRO A N 1
ATOM 722 C CA . PRO A 1 88 ? -12.789 15.302 0.017 1.00 40.28 88 PRO A CA 1
ATOM 723 C C . PRO A 1 88 ? -13.337 15.660 1.406 1.00 40.28 88 PRO A C 1
ATOM 725 O O . PRO A 1 88 ? -13.995 14.847 2.045 1.00 40.28 88 PRO A O 1
ATOM 728 N N . GLY A 1 89 ? -12.993 16.847 1.918 1.00 43.66 89 GLY A N 1
ATOM 729 C CA .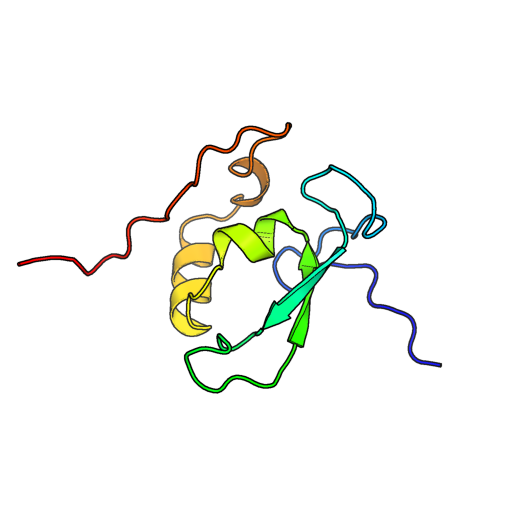 GLY A 1 89 ? -13.434 17.272 3.251 1.00 43.66 89 GLY A CA 1
ATOM 730 C C . GLY A 1 89 ? -12.781 18.508 3.875 1.00 43.66 89 GLY A C 1
ATOM 731 O O . GLY A 1 89 ? -13.224 18.917 4.940 1.00 43.66 89 GLY A O 1
ATOM 732 N N . ALA A 1 90 ? -11.782 19.151 3.262 1.00 40.44 90 ALA A N 1
ATOM 733 C CA . ALA A 1 90 ? -11.297 20.448 3.752 1.00 40.44 90 ALA A CA 1
ATOM 734 C C . ALA A 1 90 ? -12.129 21.595 3.150 1.00 40.44 90 ALA A C 1
ATOM 736 O O . ALA A 1 90 ? -11.649 22.346 2.306 1.00 40.44 90 ALA A O 1
ATOM 737 N N . ALA A 1 91 ? -13.399 21.674 3.547 1.00 41.62 91 ALA A N 1
ATOM 738 C CA . ALA A 1 91 ? -14.223 22.863 3.384 1.00 41.62 91 ALA A CA 1
ATOM 739 C C . ALA A 1 91 ? -14.349 23.551 4.748 1.00 41.62 91 ALA A C 1
ATOM 741 O O . ALA A 1 91 ? -14.944 22.989 5.668 1.00 41.62 91 ALA A O 1
ATOM 742 N N . SER A 1 92 ? -13.765 24.741 4.875 1.00 37.84 92 SER A N 1
ATOM 743 C CA . SER A 1 92 ? -14.199 25.852 5.736 1.00 37.84 92 SER A CA 1
ATOM 744 C C . SER A 1 92 ? -13.525 27.121 5.235 1.00 37.84 92 SER A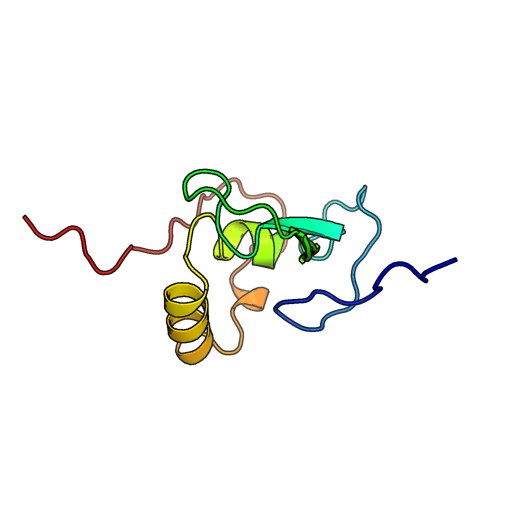 C 1
ATOM 746 O O . SER A 1 92 ? -12.288 27.076 5.048 1.00 37.84 92 SER A O 1
#

Nearest PDB structures (foldseek):
  7r81-assembly1_W2  TM=4.121E-01  e=2.262E-01  Neurospora crassa
  8ylr-assembly1_Sa  TM=3.046E-01  e=2.262E-01  Saccharomyces cerevisiae S288C
  6w2t-assembly1_W  TM=3.515E-01  e=5.429E-01  Oryctolagus cuniculus
  7cpv-assembly1_SV  TM=3.841E-01  e=9.306E-01  Mus musculus
  6zv6-assembly1_V  TM=3.452E-01  e=6.212E-01  Homo sapiens

Radius of gyration: 13.65 Å; Cα contacts (8 Å, |Δi|>4): 113; chains: 1; bounding box: 30×48×30 Å

pLDDT: mean 78.61, std 19.01, range [37.84, 94.94]

Solvent-accessible surface area (backbone atoms only — not comparable to full-atom values): 5726 Å² total; per-residue (Å²): 133,83,78,76,78,55,40,15,74,85,79,61,48,69,44,42,58,61,86,46,89,51,54,36,12,39,42,76,34,50,57,36,27,64,94,77,71,34,83,54,70,42,52,24,21,43,41,59,44,58,70,45,57,74,44,43,60,70,57,43,53,57,50,46,74,76,38,86,64,54,80,71,71,47,69,90,64,92,68,91,69,79,75,71,75,80,68,92,72,87,80,132

Secondary structure (DSSP, 8-state):
-PPPP-B-TTT-PBPBPTT--STTBEEEEESS-GGGT---EEEEEHHHHHHHTT--HHHHHHHHHH-TTGGGTS-SS----------TT---

Mean predicted aligned error: 8.72 Å